Protein AF-A0A7V6ANG6-F1 (afdb_monomer_lite)

Sequence (141 aa):
MNAEEKIKNAKTFAKNIRFLRRASGLVSQGRGFSQEELAEALKISRRTLITWESGQIPHKSNIHKAAKFFSRKLDVQISPDELVEEDLSQAEELLPLSEFERTLSPESRKIYRSLFLSTRGMEKVDLEKVIDFIMFLKSRV

Foldseek 3Di:
DDPVQLQLLLQLLLQLLQLLQQLLCCQPPVGGHDLCRVCVVLVHDSVVSVVSNVRDDDDLVSLQSSQVSSCVSLVHRGDSCCSRRPNCNPPLSSDHQDPVLVVDDPVVNVVVSVVVVVCPPPDPVVVVVVVVVVVVVVVVD

Radius of gyration: 18.34 Å; chains: 1; bounding box: 45×35×55 Å

Structure (mmCIF, N/CA/C/O backbone):
data_AF-A0A7V6ANG6-F1
#
_entry.id   AF-A0A7V6ANG6-F1
#
loop_
_atom_site.group_PDB
_atom_site.id
_atom_site.type_symbol
_atom_site.label_atom_id
_atom_site.label_alt_id
_atom_site.label_comp_id
_atom_site.label_asym_id
_atom_site.label_entity_id
_atom_site.label_seq_id
_atom_site.pdbx_PDB_ins_code
_atom_site.Cartn_x
_atom_site.Cartn_y
_atom_site.Cartn_z
_atom_site.occupancy
_atom_site.B_iso_or_equiv
_atom_site.auth_seq_id
_atom_site.auth_comp_id
_atom_site.auth_asym_id
_atom_site.auth_atom_id
_atom_site.pdbx_PDB_model_num
ATOM 1 N N . MET A 1 1 ? -0.109 0.364 -27.171 1.00 65.62 1 MET A N 1
ATOM 2 C CA . MET A 1 1 ? 0.145 1.348 -26.103 1.00 65.62 1 MET A CA 1
ATOM 3 C C . MET A 1 1 ? 0.898 2.537 -26.679 1.00 65.62 1 MET A C 1
ATOM 5 O O . MET A 1 1 ? 2.020 2.354 -27.161 1.00 65.62 1 MET A O 1
ATOM 9 N N . ASN A 1 2 ? 0.269 3.712 -26.699 1.00 85.75 2 ASN A N 1
ATOM 10 C CA . ASN A 1 2 ? 0.902 4.937 -27.207 1.00 85.75 2 ASN A CA 1
ATOM 11 C C . ASN A 1 2 ? 1.910 5.506 -26.172 1.00 85.75 2 ASN A C 1
ATOM 13 O O . ASN A 1 2 ? 2.040 4.983 -25.062 1.00 85.75 2 ASN A O 1
ATOM 17 N N . ALA A 1 3 ? 2.689 6.529 -26.539 1.00 84.81 3 ALA A N 1
ATOM 18 C CA . ALA A 1 3 ? 3.720 7.085 -25.654 1.00 84.81 3 ALA A CA 1
ATOM 19 C C . ALA A 1 3 ? 3.142 7.746 -24.385 1.00 84.81 3 ALA A C 1
ATOM 21 O O . ALA A 1 3 ? 3.729 7.627 -23.311 1.00 84.81 3 ALA A O 1
ATOM 22 N N . GLU A 1 4 ? 1.983 8.393 -24.489 1.00 88.75 4 GLU A N 1
ATOM 23 C CA . GLU A 1 4 ? 1.308 9.059 -23.369 1.00 88.75 4 GLU A CA 1
ATOM 24 C C . GLU A 1 4 ? 0.783 8.051 -22.344 1.00 88.75 4 GLU A C 1
ATOM 26 O O . GLU A 1 4 ? 0.954 8.224 -21.139 1.00 88.75 4 GLU A O 1
ATOM 31 N N . GLU A 1 5 ? 0.219 6.950 -22.828 1.00 90.19 5 GLU A N 1
ATOM 32 C CA . GLU A 1 5 ? -0.300 5.840 -22.039 1.00 90.19 5 GLU A CA 1
ATOM 33 C C . GLU A 1 5 ? 0.824 5.138 -21.269 1.00 90.19 5 GLU A C 1
ATOM 35 O O . GLU A 1 5 ? 0.700 4.896 -20.070 1.00 90.19 5 GLU A O 1
ATOM 40 N N . LYS A 1 6 ? 1.990 4.937 -21.900 1.00 89.62 6 LYS A N 1
ATOM 41 C CA . LYS A 1 6 ? 3.193 4.440 -21.206 1.00 89.62 6 LYS A CA 1
ATOM 42 C C . LYS A 1 6 ? 3.624 5.357 -20.063 1.00 89.62 6 LYS A C 1
ATOM 44 O O . LYS A 1 6 ? 3.960 4.873 -18.984 1.00 89.62 6 LYS A O 1
ATOM 49 N N . ILE A 1 7 ? 3.631 6.672 -20.290 1.00 93.75 7 ILE A N 1
ATOM 50 C CA . ILE A 1 7 ? 4.022 7.663 -19.276 1.00 93.75 7 ILE A CA 1
ATOM 51 C C . ILE A 1 7 ? 3.003 7.697 -18.134 1.00 93.75 7 ILE A C 1
ATOM 53 O O . ILE A 1 7 ? 3.391 7.765 -16.965 1.00 93.75 7 ILE A O 1
ATOM 57 N N . LYS A 1 8 ? 1.709 7.637 -18.457 1.00 95.25 8 LYS A N 1
ATOM 58 C CA . LYS A 1 8 ? 0.628 7.551 -17.473 1.00 95.25 8 LYS A CA 1
ATOM 59 C C . LYS A 1 8 ? 0.795 6.303 -16.607 1.00 95.25 8 LYS A C 1
ATOM 61 O O . LYS A 1 8 ? 0.908 6.438 -15.392 1.00 95.25 8 LYS A O 1
ATOM 66 N N . ASN A 1 9 ? 0.924 5.129 -17.220 1.00 95.94 9 ASN A N 1
ATOM 67 C CA . ASN A 1 9 ? 1.061 3.853 -16.514 1.00 95.94 9 ASN A CA 1
ATOM 68 C C . ASN A 1 9 ? 2.331 3.808 -15.653 1.00 95.94 9 ASN A C 1
ATOM 70 O O . ASN A 1 9 ? 2.301 3.323 -14.528 1.00 95.94 9 ASN A O 1
ATOM 74 N N . ALA A 1 10 ? 3.440 4.391 -16.116 1.00 96.25 10 ALA A N 1
ATOM 75 C CA . ALA A 1 10 ? 4.662 4.522 -15.323 1.00 96.25 10 ALA A CA 1
ATOM 76 C C . ALA A 1 10 ? 4.437 5.338 -14.038 1.00 96.25 10 ALA A C 1
ATOM 78 O O . ALA A 1 10 ? 4.867 4.938 -12.951 1.00 96.25 10 ALA A O 1
ATOM 79 N N . LYS A 1 11 ? 3.733 6.472 -14.145 1.00 96.44 11 LYS A N 1
ATOM 80 C CA . LYS A 1 11 ? 3.382 7.315 -12.992 1.00 96.44 11 LYS A CA 1
ATOM 81 C C . LYS A 1 11 ? 2.420 6.600 -12.042 1.00 96.44 11 LYS A C 1
ATOM 83 O O . LYS A 1 11 ? 2.642 6.643 -10.830 1.00 96.44 11 LYS A O 1
ATOM 88 N N . THR A 1 12 ? 1.395 5.941 -12.581 1.00 96.44 12 THR A N 1
ATOM 89 C CA . THR A 1 12 ? 0.412 5.165 -11.812 1.00 96.44 12 THR A CA 1
ATOM 90 C C . THR A 1 12 ? 1.092 4.033 -11.049 1.00 96.44 12 THR A C 1
ATOM 92 O O . THR A 1 12 ? 1.017 3.990 -9.823 1.00 96.44 12 THR A O 1
ATOM 95 N N . PHE A 1 13 ? 1.880 3.204 -11.732 1.00 97.31 13 PHE A N 1
ATOM 96 C CA . PHE A 1 13 ? 2.647 2.123 -11.118 1.00 97.31 13 PHE A CA 1
ATOM 97 C C . PHE A 1 13 ? 3.549 2.617 -9.972 1.00 97.31 13 PHE A C 1
ATOM 99 O O . PHE A 1 13 ? 3.503 2.090 -8.860 1.00 97.31 13 PHE A O 1
ATOM 106 N N . ALA A 1 14 ? 4.329 3.680 -10.192 1.00 97.56 14 ALA A N 1
ATOM 107 C CA . ALA A 1 14 ? 5.190 4.258 -9.155 1.00 97.56 14 ALA A CA 1
ATOM 108 C C . ALA A 1 14 ? 4.415 4.774 -7.936 1.00 97.56 14 ALA A C 1
ATOM 110 O O . ALA A 1 14 ? 4.882 4.693 -6.793 1.00 97.56 14 ALA A O 1
ATOM 111 N N . LYS A 1 15 ? 3.238 5.360 -8.167 1.00 96.06 15 LYS A N 1
ATOM 112 C CA . LYS A 1 15 ? 2.335 5.791 -7.101 1.00 96.06 15 LYS A CA 1
ATOM 113 C C . LYS A 1 15 ? 1.823 4.584 -6.313 1.00 96.06 15 LYS A C 1
ATOM 115 O O . LYS A 1 15 ? 1.940 4.587 -5.086 1.00 96.06 15 LYS A O 1
ATOM 120 N N . ASN A 1 16 ? 1.363 3.546 -7.006 1.00 96.44 16 ASN A N 1
ATOM 121 C CA . ASN A 1 16 ? 0.845 2.320 -6.407 1.00 96.44 16 ASN A CA 1
ATOM 122 C C . ASN A 1 16 ? 1.893 1.612 -5.551 1.00 96.44 16 ASN A C 1
ATOM 124 O O . ASN A 1 16 ? 1.611 1.295 -4.400 1.00 96.44 16 ASN A O 1
ATOM 128 N N . ILE A 1 17 ? 3.123 1.436 -6.043 1.00 97.62 17 ILE A N 1
ATOM 129 C CA . ILE A 1 17 ? 4.194 0.797 -5.261 1.00 97.62 17 ILE A CA 1
ATOM 130 C C . ILE A 1 17 ? 4.459 1.558 -3.957 1.00 97.62 17 ILE A C 1
ATOM 132 O O . ILE A 1 17 ? 4.523 0.943 -2.891 1.00 97.62 17 ILE A O 1
ATOM 136 N N . ARG A 1 18 ? 4.550 2.895 -4.002 1.00 95.44 18 ARG A N 1
ATOM 137 C CA . ARG A 1 18 ? 4.759 3.716 -2.795 1.00 95.44 18 ARG A CA 1
ATOM 138 C C . ARG A 1 18 ? 3.599 3.599 -1.811 1.00 95.44 18 ARG A C 1
ATOM 140 O O . ARG A 1 18 ? 3.826 3.491 -0.603 1.00 95.44 18 ARG A O 1
ATOM 147 N N . PHE A 1 19 ? 2.371 3.640 -2.319 1.00 93.50 19 PHE A N 1
ATOM 148 C CA . PHE A 1 19 ? 1.159 3.508 -1.518 1.00 93.50 19 PHE A CA 1
ATOM 149 C C . PHE A 1 19 ? 1.082 2.128 -0.850 1.00 93.50 19 PHE A C 1
ATOM 151 O O . PHE A 1 19 ? 1.058 2.040 0.378 1.00 93.50 19 PHE A O 1
ATOM 158 N N . LEU A 1 20 ? 1.163 1.056 -1.638 1.00 94.50 20 LEU A N 1
ATOM 159 C CA . LEU A 1 20 ? 1.070 -0.327 -1.174 1.00 94.50 20 LEU A CA 1
ATOM 160 C C . LEU A 1 20 ? 2.213 -0.712 -0.233 1.00 94.50 20 LEU A C 1
ATOM 162 O O . LEU A 1 20 ? 1.991 -1.460 0.719 1.00 94.50 20 LEU A O 1
ATOM 166 N N . ARG A 1 21 ? 3.424 -0.171 -0.424 1.00 94.88 21 ARG A N 1
ATOM 167 C CA . ARG A 1 21 ? 4.536 -0.343 0.526 1.00 94.88 21 ARG A CA 1
ATOM 168 C C . ARG A 1 21 ? 4.181 0.192 1.910 1.00 94.88 21 ARG A C 1
ATOM 170 O O . ARG A 1 21 ? 4.442 -0.461 2.923 1.00 94.88 21 ARG A O 1
ATOM 177 N N . ARG A 1 22 ? 3.601 1.392 1.964 1.00 87.94 22 ARG A N 1
ATOM 178 C CA . ARG A 1 22 ? 3.166 1.992 3.229 1.00 87.94 22 ARG A CA 1
ATOM 179 C C . ARG A 1 22 ? 2.002 1.205 3.817 1.00 87.94 22 ARG A C 1
ATOM 181 O O . ARG A 1 22 ? 2.090 0.829 4.980 1.00 87.94 22 ARG A O 1
ATOM 188 N N . ALA A 1 23 ? 0.981 0.897 3.020 1.00 86.25 23 ALA A N 1
ATOM 189 C CA . ALA A 1 23 ? -0.208 0.181 3.472 1.00 86.25 23 ALA A CA 1
ATOM 190 C C . ALA A 1 23 ? 0.127 -1.214 4.033 1.00 86.25 23 ALA A C 1
ATOM 192 O O . ALA A 1 23 ? -0.193 -1.518 5.179 1.00 86.25 23 ALA A O 1
ATOM 193 N N . SER A 1 24 ? 0.860 -2.036 3.277 1.00 88.94 24 SER A N 1
ATOM 194 C CA . SER A 1 24 ? 1.237 -3.397 3.698 1.00 88.94 24 SER A CA 1
ATOM 195 C C . SER A 1 24 ? 2.162 -3.419 4.915 1.00 88.94 24 SER A C 1
ATOM 197 O O . SER A 1 24 ? 2.043 -4.307 5.765 1.00 88.94 24 SER A O 1
ATOM 199 N N . GLY A 1 25 ? 3.055 -2.433 5.035 1.00 84.38 25 GLY A N 1
ATOM 200 C CA . GLY A 1 25 ? 3.877 -2.260 6.227 1.00 84.38 25 GLY A CA 1
ATOM 201 C C . GLY A 1 25 ? 3.027 -1.892 7.434 1.00 84.38 25 GLY A C 1
ATOM 202 O O . GLY A 1 25 ? 3.151 -2.519 8.482 1.00 84.38 25 GLY A O 1
ATOM 203 N N . LEU A 1 26 ? 2.122 -0.922 7.277 1.00 76.62 26 LEU A N 1
ATOM 204 C CA . LEU A 1 26 ? 1.207 -0.513 8.338 1.00 76.62 26 LEU A CA 1
ATOM 205 C C . LEU A 1 26 ? 0.403 -1.716 8.840 1.00 76.62 26 LEU A C 1
ATOM 207 O O . LEU A 1 26 ? 0.326 -1.920 10.047 1.00 76.62 26 LEU A O 1
ATOM 211 N N . VAL A 1 27 ? -0.132 -2.548 7.949 1.00 77.81 27 VAL A N 1
ATOM 212 C CA . VAL A 1 27 ? -0.845 -3.770 8.351 1.00 77.81 27 VAL A CA 1
ATOM 213 C C . VAL A 1 27 ? 0.081 -4.768 9.061 1.00 77.81 27 VAL A C 1
ATOM 215 O O . VAL A 1 27 ? -0.314 -5.352 10.063 1.00 77.81 27 VAL A O 1
ATOM 218 N N . SER A 1 28 ? 1.320 -4.948 8.589 1.00 79.19 28 SER A N 1
ATOM 219 C CA . SER A 1 28 ? 2.216 -6.000 9.100 1.00 79.19 28 SER A CA 1
ATOM 220 C C . SER A 1 28 ? 2.950 -5.655 10.401 1.00 79.19 28 SER A C 1
ATOM 222 O O . SER A 1 28 ? 3.214 -6.550 11.194 1.00 79.19 28 SER A O 1
ATOM 224 N N . GLN A 1 29 ? 3.366 -4.401 10.592 1.00 79.94 29 GLN A N 1
ATOM 225 C CA . GLN A 1 29 ? 4.310 -4.012 11.656 1.00 79.94 29 GLN A CA 1
ATOM 226 C C . GLN A 1 29 ? 3.990 -2.654 12.290 1.00 79.94 29 GLN A C 1
ATOM 228 O O . GLN A 1 29 ? 4.836 -2.026 12.920 1.00 79.94 29 GLN A O 1
ATOM 233 N N . GLY A 1 30 ? 2.787 -2.136 12.068 1.00 69.56 30 GLY A N 1
ATOM 234 C CA . GLY A 1 30 ? 2.352 -0.890 12.679 1.00 69.56 30 GLY A CA 1
ATOM 235 C C . GLY A 1 30 ? 2.854 0.388 11.995 1.00 69.56 30 GLY A C 1
ATOM 236 O O . GLY A 1 30 ? 2.227 1.432 12.170 1.00 69.56 30 GLY A O 1
ATOM 237 N N . ARG A 1 31 ? 3.892 0.294 11.151 1.00 80.50 31 ARG A N 1
ATOM 238 C CA . ARG A 1 31 ? 4.499 1.373 10.345 1.00 80.50 31 ARG A CA 1
ATOM 239 C C . ARG A 1 31 ? 4.710 0.952 8.890 1.00 80.50 31 ARG A C 1
ATOM 241 O O . ARG A 1 31 ? 4.885 -0.226 8.610 1.00 80.50 31 ARG A O 1
ATOM 248 N N . GLY A 1 32 ? 4.786 1.901 7.958 1.00 80.25 32 GLY A N 1
ATOM 249 C CA . GLY A 1 32 ? 5.099 1.583 6.558 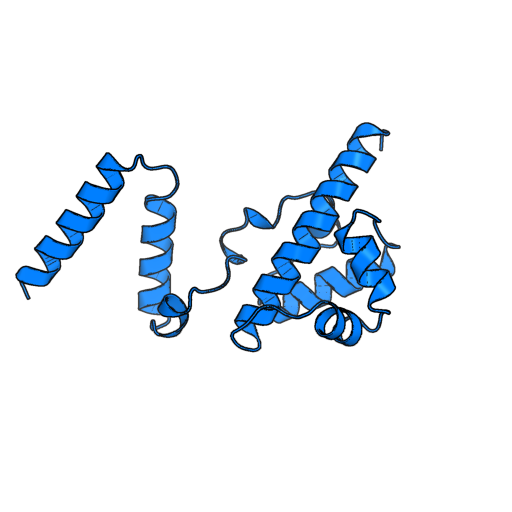1.00 80.25 32 GLY A CA 1
ATOM 250 C C . GLY A 1 32 ? 6.440 0.850 6.392 1.00 80.25 32 GLY A C 1
ATOM 251 O O . GLY A 1 32 ? 7.386 1.106 7.142 1.00 80.25 32 GLY A O 1
ATOM 252 N N . PHE A 1 33 ? 6.532 -0.043 5.399 1.00 89.81 33 PHE A N 1
ATOM 253 C CA . PHE A 1 33 ? 7.796 -0.709 5.079 1.00 89.81 33 PHE A CA 1
ATOM 254 C C . PHE A 1 33 ? 8.811 0.318 4.579 1.00 89.81 33 PHE A C 1
ATOM 256 O O . PHE A 1 33 ? 8.469 1.218 3.802 1.00 89.81 33 PHE A O 1
ATOM 263 N N . SER A 1 34 ? 10.071 0.171 4.974 1.00 95.75 34 SER A N 1
ATOM 264 C CA . SER A 1 34 ? 11.177 0.867 4.322 1.00 95.75 34 SER A CA 1
ATOM 265 C C . SER A 1 34 ? 11.380 0.324 2.898 1.00 95.75 34 SER A C 1
ATOM 267 O O . SER A 1 34 ? 10.845 -0.723 2.525 1.00 95.75 34 SER A O 1
ATOM 269 N N . GLN A 1 35 ? 12.137 1.044 2.066 1.00 97.25 35 GLN A N 1
ATOM 270 C CA . GLN A 1 35 ? 12.488 0.535 0.735 1.00 97.25 35 GLN A CA 1
ATOM 271 C C . GLN A 1 35 ? 13.333 -0.747 0.820 1.00 97.25 35 GLN A C 1
ATOM 273 O O . GLN A 1 35 ? 13.173 -1.630 -0.013 1.00 97.25 35 GLN A O 1
ATOM 278 N N . GLU A 1 36 ? 14.207 -0.862 1.821 1.00 98.06 36 GLU A N 1
ATOM 279 C CA . GLU A 1 36 ? 15.019 -2.068 2.019 1.00 98.06 36 GLU A CA 1
ATOM 280 C C . GLU A 1 36 ? 14.130 -3.265 2.384 1.00 98.06 36 GLU A C 1
ATOM 282 O O . GLU A 1 36 ? 14.194 -4.300 1.734 1.00 98.06 36 GLU A O 1
ATOM 287 N N . GLU A 1 37 ? 13.206 -3.080 3.332 1.00 97.12 37 GLU A N 1
ATOM 288 C CA . GLU A 1 37 ? 12.300 -4.138 3.802 1.00 97.12 37 GLU A CA 1
ATOM 289 C C . GLU A 1 37 ? 11.409 -4.684 2.682 1.00 97.12 37 GLU A C 1
ATOM 291 O O . GLU A 1 37 ? 11.243 -5.897 2.540 1.00 97.12 37 GLU A O 1
ATOM 296 N N . LEU A 1 38 ? 10.833 -3.799 1.858 1.00 97.69 38 LEU A N 1
ATOM 297 C CA . LEU A 1 38 ? 10.024 -4.252 0.728 1.00 97.69 38 LEU A CA 1
ATOM 298 C C . LEU A 1 38 ? 10.889 -4.927 -0.345 1.00 97.69 38 LEU A C 1
ATOM 300 O O . LEU A 1 38 ? 10.458 -5.917 -0.935 1.00 97.69 38 LEU A O 1
ATOM 304 N N . ALA A 1 39 ? 12.089 -4.407 -0.611 1.00 98.00 39 ALA A N 1
ATOM 305 C CA . ALA A 1 39 ? 12.990 -4.997 -1.593 1.00 98.00 39 ALA A CA 1
ATOM 306 C C . ALA A 1 39 ? 13.401 -6.421 -1.186 1.00 98.00 39 ALA A C 1
ATOM 308 O O . ALA A 1 39 ? 13.302 -7.339 -2.004 1.00 98.00 39 ALA A O 1
ATOM 309 N N . GLU A 1 40 ? 13.746 -6.626 0.085 1.00 97.69 40 GLU A N 1
ATOM 310 C CA . GLU A 1 40 ? 14.055 -7.939 0.652 1.00 97.69 40 GLU A CA 1
ATOM 311 C C . GLU A 1 40 ? 12.854 -8.893 0.552 1.00 97.69 40 GLU A C 1
ATOM 313 O O . GLU A 1 40 ? 12.979 -10.006 0.032 1.00 97.69 40 GLU A O 1
ATOM 318 N N . ALA A 1 41 ? 11.657 -8.434 0.932 1.00 95.50 41 ALA A N 1
ATOM 319 C CA . ALA A 1 41 ? 10.430 -9.227 0.835 1.00 95.50 41 ALA A CA 1
ATOM 320 C C . ALA A 1 41 ? 10.106 -9.643 -0.613 1.00 95.50 41 ALA A C 1
ATOM 322 O O . ALA A 1 41 ? 9.665 -10.768 -0.877 1.00 95.50 41 ALA A O 1
ATOM 323 N N . LEU A 1 42 ? 10.372 -8.754 -1.572 1.00 96.88 42 LEU A N 1
ATOM 324 C CA . LEU A 1 42 ? 10.237 -9.014 -3.002 1.00 96.88 42 LEU A CA 1
ATOM 325 C C . LEU A 1 42 ? 11.473 -9.689 -3.608 1.00 96.88 42 LEU A C 1
ATOM 327 O O . LEU A 1 42 ? 11.470 -9.942 -4.812 1.00 96.88 42 LEU A O 1
ATOM 331 N N . LYS A 1 43 ? 12.498 -10.042 -2.823 1.00 96.81 43 LYS A N 1
ATOM 332 C CA . LYS A 1 43 ? 13.794 -10.592 -3.266 1.00 96.81 43 LYS A CA 1
ATOM 333 C C . LYS A 1 43 ? 14.369 -9.850 -4.483 1.00 96.81 43 LYS A C 1
ATOM 335 O O . LYS A 1 43 ? 14.699 -10.472 -5.493 1.00 96.81 43 LYS A O 1
ATOM 340 N N . ILE A 1 44 ? 14.403 -8.525 -4.408 1.00 97.31 44 ILE A N 1
ATOM 341 C CA . ILE A 1 44 ? 15.027 -7.618 -5.380 1.00 97.31 44 ILE A CA 1
ATOM 342 C C . ILE A 1 44 ? 16.010 -6.703 -4.647 1.00 97.31 44 ILE A C 1
ATOM 344 O O . ILE A 1 44 ? 15.984 -6.610 -3.425 1.00 97.31 44 ILE A O 1
ATOM 348 N N . SER A 1 45 ? 16.869 -5.993 -5.379 1.00 98.00 45 SER A N 1
ATOM 349 C CA . SER A 1 45 ? 17.726 -4.984 -4.748 1.00 98.00 45 SER A CA 1
ATOM 350 C C . SER A 1 45 ? 16.919 -3.745 -4.349 1.00 98.00 45 SER A C 1
ATOM 352 O O . SER A 1 45 ? 15.984 -3.352 -5.057 1.00 98.00 45 SER A O 1
ATOM 354 N N . ARG A 1 46 ? 17.329 -3.046 -3.283 1.00 98.00 46 ARG A N 1
ATOM 355 C CA . ARG A 1 46 ? 16.757 -1.733 -2.942 1.00 98.00 46 ARG A CA 1
ATOM 356 C C . ARG A 1 46 ? 16.843 -0.741 -4.102 1.00 98.00 46 ARG A C 1
ATOM 358 O O . ARG A 1 46 ? 15.902 0.013 -4.332 1.00 98.00 46 ARG A O 1
ATOM 365 N N . ARG A 1 47 ? 17.936 -0.768 -4.875 1.00 97.81 47 ARG A N 1
ATOM 366 C CA . ARG A 1 47 ? 18.095 0.071 -6.074 1.00 97.81 47 ARG A CA 1
ATOM 367 C C . ARG A 1 47 ? 16.999 -0.204 -7.104 1.00 97.81 47 ARG A C 1
ATOM 369 O O . ARG A 1 47 ? 16.452 0.741 -7.656 1.00 97.81 47 ARG A O 1
ATOM 376 N N . THR A 1 48 ? 16.655 -1.471 -7.328 1.00 97.75 48 THR A N 1
ATOM 377 C CA . THR A 1 48 ? 15.549 -1.868 -8.210 1.00 97.75 48 THR A CA 1
ATOM 378 C C . THR A 1 48 ? 14.218 -1.315 -7.709 1.00 97.75 48 THR A C 1
ATOM 380 O O . THR A 1 48 ? 13.447 -0.783 -8.497 1.00 97.75 48 THR A O 1
ATOM 383 N N . LEU A 1 49 ? 13.954 -1.374 -6.401 1.00 98.06 49 LEU A N 1
ATOM 384 C CA . LEU A 1 49 ? 12.726 -0.796 -5.858 1.00 98.06 49 LEU A CA 1
ATOM 385 C C . LEU A 1 49 ? 12.678 0.731 -6.029 1.00 98.06 49 LEU A C 1
ATOM 387 O O . LEU A 1 49 ? 11.629 1.267 -6.375 1.00 98.06 49 LEU A O 1
ATOM 391 N N . ILE A 1 50 ? 13.799 1.434 -5.834 1.00 97.94 50 ILE A N 1
ATOM 392 C CA . ILE A 1 50 ? 13.878 2.887 -6.060 1.00 97.94 50 ILE A CA 1
ATOM 393 C C . ILE A 1 50 ? 13.488 3.231 -7.500 1.00 97.94 50 ILE A C 1
ATOM 395 O O . ILE A 1 50 ? 12.728 4.177 -7.704 1.00 97.94 50 ILE A O 1
ATOM 399 N N . THR A 1 51 ? 13.954 2.463 -8.491 1.00 98.06 51 THR A N 1
ATOM 400 C CA . THR A 1 51 ? 13.589 2.739 -9.887 1.00 98.06 51 THR A CA 1
ATOM 401 C C . THR A 1 51 ? 12.116 2.457 -10.174 1.00 98.06 51 THR A C 1
ATOM 403 O O . THR A 1 51 ? 11.492 3.178 -10.953 1.00 98.06 51 THR A O 1
ATOM 406 N N . TRP A 1 52 ? 11.516 1.467 -9.509 1.00 97.94 52 TRP A N 1
ATOM 407 C CA . TRP A 1 52 ? 10.074 1.219 -9.603 1.00 97.94 52 TRP A CA 1
ATOM 408 C C . TRP A 1 52 ? 9.276 2.388 -9.030 1.00 97.94 52 TRP A C 1
ATOM 410 O O . TRP A 1 52 ? 8.358 2.890 -9.675 1.00 97.94 52 TRP A O 1
ATOM 420 N N . GLU A 1 53 ? 9.671 2.882 -7.855 1.00 97.50 53 GLU A N 1
ATOM 421 C CA . GLU A 1 53 ? 9.047 4.044 -7.210 1.00 97.50 53 GLU A CA 1
ATOM 422 C C . GLU A 1 53 ? 9.271 5.364 -7.964 1.00 97.50 53 GLU A C 1
ATOM 424 O O . GLU A 1 53 ? 8.568 6.341 -7.692 1.00 97.50 53 GLU A O 1
ATOM 429 N N . SER A 1 54 ? 10.208 5.400 -8.918 1.00 95.88 54 SER A N 1
ATOM 430 C CA . SER A 1 54 ? 10.426 6.530 -9.827 1.00 95.88 54 SER A CA 1
ATOM 431 C C . SER A 1 54 ? 9.750 6.377 -11.195 1.00 95.88 54 SER A C 1
ATOM 433 O O . SER A 1 54 ? 9.870 7.278 -12.020 1.00 95.88 54 SER A O 1
ATOM 435 N N . GLY A 1 55 ? 9.050 5.268 -11.460 1.00 94.06 55 GLY A N 1
ATOM 436 C CA . GLY A 1 55 ? 8.265 5.073 -12.689 1.00 94.06 55 GLY A CA 1
ATOM 437 C C . GLY A 1 55 ? 8.834 4.069 -13.683 1.00 94.06 55 GLY A C 1
ATOM 438 O O . GLY A 1 55 ? 8.281 3.913 -14.769 1.00 94.06 55 GLY A O 1
ATOM 439 N N . GLN A 1 56 ? 9.906 3.351 -13.349 1.00 96.50 56 GLN A N 1
ATOM 440 C CA . GLN A 1 56 ? 10.351 2.245 -14.189 1.00 96.50 56 GLN A CA 1
ATOM 441 C C . GLN A 1 56 ? 9.429 1.038 -13.985 1.00 96.50 56 GLN A C 1
ATOM 443 O O . GLN A 1 56 ? 9.496 0.363 -12.958 1.00 96.50 56 GLN A O 1
ATOM 448 N N . ILE A 1 57 ? 8.603 0.736 -14.986 1.00 95.12 57 ILE A N 1
ATOM 449 C CA . ILE A 1 57 ? 7.769 -0.470 -14.983 1.00 95.12 57 ILE A CA 1
ATOM 450 C C . ILE A 1 57 ? 8.681 -1.701 -15.154 1.00 95.12 57 ILE A C 1
ATOM 452 O O . ILE A 1 57 ? 9.444 -1.764 -16.125 1.00 95.12 57 ILE A O 1
ATOM 456 N N . PRO A 1 58 ? 8.654 -2.678 -14.230 1.00 95.69 58 PRO A N 1
ATOM 457 C CA . PRO A 1 58 ? 9.483 -3.868 -14.331 1.00 95.69 58 PRO A CA 1
ATOM 458 C C . PRO A 1 58 ? 8.937 -4.890 -15.325 1.00 95.69 58 PRO A C 1
ATOM 460 O O . PRO A 1 58 ? 7.830 -4.784 -15.841 1.00 95.69 58 PRO A O 1
ATOM 463 N N . HIS A 1 59 ? 9.717 -5.947 -15.546 1.00 95.88 59 HIS A N 1
ATOM 464 C CA . HIS A 1 59 ? 9.266 -7.091 -16.327 1.00 95.88 59 HIS A CA 1
ATOM 465 C C . HIS A 1 59 ? 8.025 -7.760 -15.706 1.00 95.88 59 HIS A C 1
ATOM 467 O O . HIS A 1 59 ? 7.878 -7.804 -14.481 1.00 95.88 59 HIS A O 1
ATOM 473 N N . LYS A 1 60 ? 7.177 -8.361 -16.551 1.00 95.50 60 LYS A N 1
ATOM 474 C CA . LYS A 1 60 ? 5.889 -8.969 -16.173 1.00 95.50 60 LYS A CA 1
ATOM 475 C C . LYS A 1 60 ? 5.984 -9.896 -14.953 1.00 95.50 60 LYS A C 1
ATOM 477 O O . LYS A 1 60 ? 5.161 -9.803 -14.049 1.00 95.50 60 LYS A O 1
ATOM 482 N N . SER A 1 61 ? 7.021 -10.729 -14.878 1.00 95.81 61 SER A N 1
ATOM 483 C CA . SER A 1 61 ? 7.275 -11.639 -13.746 1.00 95.81 61 SER A CA 1
ATOM 484 C C . SER A 1 61 ? 7.390 -10.922 -12.393 1.00 95.81 61 SER A C 1
ATOM 486 O O . SER A 1 61 ? 6.870 -11.401 -11.386 1.00 95.81 61 SER A O 1
ATOM 488 N N . ASN A 1 62 ? 8.029 -9.755 -12.366 1.00 97.12 62 ASN A N 1
ATOM 489 C CA . ASN A 1 62 ? 8.186 -8.945 -11.162 1.00 97.12 62 ASN A CA 1
ATOM 490 C C . ASN A 1 62 ? 6.891 -8.220 -10.781 1.00 97.12 62 ASN A C 1
ATOM 492 O O . ASN A 1 62 ? 6.584 -8.135 -9.593 1.00 97.12 62 ASN A O 1
ATOM 496 N N . ILE A 1 63 ? 6.101 -7.780 -11.765 1.00 97.75 63 ILE A N 1
ATOM 497 C CA . ILE A 1 63 ? 4.759 -7.224 -11.526 1.00 97.75 63 ILE A CA 1
ATOM 498 C C . ILE A 1 63 ? 3.874 -8.282 -10.855 1.00 97.75 63 ILE A C 1
ATOM 500 O O . ILE A 1 63 ? 3.275 -8.014 -9.819 1.00 97.75 63 ILE A O 1
ATOM 504 N N . HIS A 1 64 ? 3.873 -9.518 -11.369 1.00 97.38 64 HIS A N 1
ATOM 505 C CA . HIS A 1 64 ? 3.096 -10.623 -10.789 1.00 97.38 64 HIS A CA 1
ATOM 506 C C . HIS A 1 64 ? 3.527 -10.931 -9.354 1.00 97.38 64 HIS A C 1
ATOM 508 O O . HIS A 1 64 ? 2.695 -11.164 -8.477 1.00 97.38 64 HIS A O 1
ATOM 514 N N . LYS A 1 65 ? 4.838 -10.914 -9.097 1.00 97.31 65 LYS A N 1
ATOM 515 C CA . LYS A 1 65 ? 5.386 -11.126 -7.757 1.00 97.31 65 LYS A CA 1
ATOM 516 C C . LYS A 1 65 ? 4.945 -10.034 -6.782 1.00 97.31 65 LYS A C 1
ATOM 518 O O . LYS A 1 65 ? 4.540 -10.360 -5.668 1.00 97.31 65 LYS A O 1
ATOM 523 N N . ALA A 1 66 ? 5.007 -8.770 -7.199 1.00 97.38 66 ALA A N 1
ATOM 524 C CA . ALA A 1 66 ? 4.565 -7.633 -6.398 1.00 97.38 66 ALA A CA 1
ATOM 525 C C . ALA A 1 66 ? 3.057 -7.694 -6.120 1.00 97.38 66 ALA A C 1
ATOM 527 O O . ALA A 1 66 ? 2.657 -7.637 -4.959 1.00 97.38 66 ALA A O 1
ATOM 528 N N . ALA A 1 67 ? 2.239 -7.910 -7.152 1.00 97.38 67 ALA A N 1
ATOM 529 C CA . ALA A 1 67 ? 0.788 -8.041 -7.034 1.00 97.38 67 ALA A CA 1
ATOM 530 C C . ALA A 1 67 ? 0.400 -9.161 -6.052 1.00 97.38 67 ALA A C 1
ATOM 532 O O . ALA A 1 67 ? -0.345 -8.929 -5.101 1.00 97.38 67 ALA A O 1
ATOM 533 N N . LYS A 1 68 ? 1.009 -10.349 -6.186 1.00 97.38 68 LYS A N 1
ATOM 534 C CA . LYS A 1 68 ? 0.799 -11.479 -5.266 1.00 97.38 68 LYS A CA 1
ATOM 535 C C . LYS A 1 68 ? 1.227 -11.164 -3.831 1.00 97.38 68 LYS A C 1
ATOM 537 O O . LYS A 1 68 ? 0.546 -11.561 -2.886 1.00 97.38 68 LYS A O 1
ATOM 542 N N . PHE A 1 69 ? 2.364 -10.490 -3.656 1.00 96.81 69 PHE A N 1
ATOM 543 C CA . PHE A 1 69 ? 2.848 -10.095 -2.335 1.00 96.81 69 PHE A CA 1
ATOM 544 C C . PHE A 1 69 ? 1.866 -9.145 -1.648 1.00 96.81 69 PHE A C 1
ATOM 546 O O . PHE A 1 69 ? 1.449 -9.420 -0.524 1.00 96.81 69 PHE A O 1
ATOM 553 N N . PHE A 1 70 ? 1.473 -8.063 -2.324 1.00 95.44 70 PHE A N 1
ATOM 554 C CA . PHE A 1 70 ? 0.556 -7.080 -1.752 1.00 95.44 70 PHE A CA 1
ATOM 555 C C . PHE A 1 70 ? -0.823 -7.669 -1.507 1.00 95.44 70 PHE A C 1
ATOM 557 O O . PHE A 1 70 ? -1.368 -7.441 -0.431 1.00 95.44 70 PHE A O 1
ATOM 564 N N . SER A 1 71 ? -1.313 -8.508 -2.424 1.00 93.12 71 SER A N 1
ATOM 565 C CA . SER A 1 71 ? -2.596 -9.186 -2.251 1.00 93.12 71 SER A CA 1
ATOM 566 C C . SER A 1 71 ? -2.636 -9.987 -0.951 1.00 93.12 71 SER A C 1
ATOM 568 O O . SER A 1 71 ? -3.521 -9.824 -0.120 1.00 93.12 71 SER A O 1
ATOM 570 N N . ARG A 1 72 ? -1.591 -10.790 -0.703 1.00 92.25 72 ARG A N 1
ATOM 571 C CA . ARG A 1 72 ? -1.470 -11.576 0.533 1.00 92.25 72 ARG A CA 1
ATOM 572 C C . ARG A 1 72 ? -1.293 -10.706 1.777 1.00 92.25 72 ARG A C 1
ATOM 574 O O . ARG A 1 72 ? -1.712 -11.100 2.858 1.00 92.25 72 ARG A O 1
ATOM 581 N N . LYS A 1 73 ? -0.587 -9.579 1.662 1.00 89.38 73 LYS A N 1
ATOM 582 C CA . LYS A 1 73 ? -0.294 -8.708 2.808 1.00 89.38 73 LYS A CA 1
ATOM 583 C C . LYS A 1 73 ? -1.473 -7.849 3.237 1.00 89.38 73 LYS A C 1
ATOM 585 O O . LYS A 1 73 ? -1.530 -7.489 4.408 1.00 89.38 73 LYS A O 1
ATOM 590 N N . LEU A 1 74 ? -2.345 -7.498 2.302 1.00 86.44 74 LEU A N 1
ATOM 591 C CA . LEU A 1 74 ? -3.509 -6.653 2.545 1.00 86.44 74 LEU A CA 1
ATOM 592 C C . LEU A 1 74 ? -4.813 -7.451 2.605 1.00 86.44 74 LEU A C 1
ATOM 594 O O . LEU A 1 74 ? -5.826 -6.873 2.969 1.00 86.44 74 LEU A O 1
ATOM 598 N N . ASP A 1 75 ? -4.763 -8.754 2.305 1.00 86.38 75 ASP A N 1
ATOM 599 C CA . ASP A 1 75 ? -5.932 -9.636 2.212 1.00 86.38 75 ASP A CA 1
ATOM 600 C C . ASP A 1 75 ? -6.977 -9.120 1.206 1.00 86.38 75 ASP A C 1
ATOM 602 O O . ASP A 1 75 ? -8.179 -9.137 1.439 1.00 86.38 75 ASP A O 1
ATOM 606 N N . VAL A 1 76 ? -6.482 -8.615 0.073 1.00 87.50 76 VAL A N 1
ATOM 607 C CA . VAL A 1 76 ? -7.269 -8.074 -1.046 1.00 87.50 76 VAL A CA 1
ATOM 608 C C . VAL A 1 76 ? -6.716 -8.666 -2.333 1.00 87.50 76 VAL A C 1
ATOM 610 O O . VAL A 1 76 ? -5.520 -8.927 -2.430 1.00 87.50 76 VAL A O 1
ATOM 613 N N . GLN A 1 77 ? -7.547 -8.893 -3.342 1.00 91.88 77 GLN A N 1
ATOM 614 C CA . GLN A 1 77 ? -7.058 -9.336 -4.642 1.00 91.88 77 GLN A CA 1
ATOM 615 C C . GLN A 1 77 ? -6.567 -8.132 -5.452 1.00 91.88 77 GLN A C 1
ATOM 617 O O . GLN A 1 77 ? -7.337 -7.229 -5.741 1.00 91.88 77 GLN A O 1
ATOM 622 N N . ILE A 1 78 ? -5.282 -8.125 -5.814 1.00 93.44 78 ILE A N 1
ATOM 623 C CA . ILE A 1 78 ? -4.681 -7.135 -6.714 1.00 93.44 78 ILE A CA 1
ATOM 624 C C . ILE A 1 78 ? -4.110 -7.892 -7.909 1.00 93.44 78 ILE A C 1
ATOM 626 O O . ILE A 1 78 ? -3.198 -8.717 -7.764 1.00 93.44 78 ILE A O 1
ATOM 630 N N . SER A 1 79 ? -4.632 -7.620 -9.094 1.00 96.00 79 SER A N 1
ATOM 631 C CA . SER A 1 79 ? -4.132 -8.165 -10.348 1.00 96.00 79 SER A CA 1
ATOM 632 C C . SER A 1 79 ? -2.880 -7.414 -10.835 1.00 96.00 79 SER A C 1
ATOM 634 O O . SER A 1 79 ? -2.620 -6.269 -10.450 1.00 96.00 79 SER A O 1
ATOM 636 N N . PRO A 1 80 ? -2.048 -8.050 -11.681 1.00 96.56 80 PRO A N 1
ATOM 637 C CA . PRO A 1 80 ? -0.886 -7.394 -12.275 1.00 96.56 80 PRO A CA 1
ATOM 638 C C . PRO A 1 80 ? -1.233 -6.157 -13.112 1.00 96.56 80 PRO A C 1
ATOM 640 O O . PRO A 1 80 ? -0.434 -5.224 -13.140 1.00 96.56 80 PRO A O 1
ATOM 643 N N . ASP A 1 81 ? -2.391 -6.163 -13.772 1.00 95.88 81 ASP A N 1
ATOM 644 C CA . ASP A 1 81 ? -2.818 -5.083 -14.662 1.00 95.88 81 ASP A CA 1
ATOM 645 C C . ASP A 1 81 ? -3.344 -3.896 -13.838 1.00 95.88 81 ASP A C 1
ATOM 647 O O . ASP A 1 81 ? -2.859 -2.778 -14.015 1.00 95.88 81 ASP A O 1
ATOM 651 N N . GLU A 1 82 ? -4.177 -4.143 -12.817 1.00 95.12 82 GLU A N 1
ATOM 652 C CA . GLU A 1 82 ? -4.608 -3.116 -11.846 1.00 95.12 82 GLU A CA 1
ATOM 653 C C . GLU A 1 82 ? -3.410 -2.417 -11.186 1.00 95.12 82 GLU A C 1
ATOM 655 O O . GLU A 1 82 ? -3.388 -1.196 -11.033 1.00 95.12 82 GLU A O 1
ATOM 660 N N . LEU A 1 83 ? -2.358 -3.173 -10.843 1.00 95.69 83 LEU A N 1
ATOM 661 C CA . LEU A 1 83 ? -1.146 -2.616 -10.236 1.00 95.69 83 LEU A CA 1
ATOM 662 C C . LEU A 1 83 ? -0.449 -1.571 -11.126 1.00 95.69 83 LEU A C 1
ATOM 664 O O . LEU A 1 83 ? 0.253 -0.697 -10.603 1.00 95.69 83 LEU A O 1
ATOM 668 N N . VAL A 1 84 ? -0.609 -1.657 -12.445 1.00 96.44 84 VAL A N 1
ATOM 669 C CA . VAL A 1 84 ? 0.050 -0.779 -13.421 1.00 96.44 84 VAL A CA 1
ATOM 670 C C . VAL A 1 84 ? -0.886 0.315 -13.927 1.00 96.44 84 VAL A C 1
ATOM 672 O O . VAL A 1 84 ? -0.445 1.451 -14.118 1.00 96.44 84 VAL A O 1
ATOM 675 N N . GLU A 1 85 ? -2.149 -0.020 -14.159 1.00 94.69 85 GLU A N 1
ATOM 676 C CA . GLU A 1 85 ? -3.076 0.794 -14.948 1.00 94.69 85 GLU A CA 1
ATOM 677 C C . GLU A 1 85 ? -4.060 1.585 -14.078 1.00 94.69 85 GLU A C 1
ATOM 679 O O . GLU A 1 85 ? -4.462 2.690 -14.456 1.00 94.69 85 GLU A O 1
ATOM 684 N N . GLU A 1 86 ? -4.380 1.086 -12.882 1.00 93.06 86 GLU A N 1
ATOM 685 C CA . GLU A 1 86 ? -5.385 1.673 -11.994 1.00 93.06 86 GLU A CA 1
ATOM 686 C C . GLU A 1 86 ? -4.763 2.414 -10.809 1.00 93.06 86 GLU A C 1
ATOM 688 O O . GLU A 1 86 ? -3.708 2.050 -10.298 1.00 93.06 86 GLU A O 1
ATOM 693 N N . ASP A 1 87 ? -5.410 3.481 -10.338 1.00 90.81 87 ASP A N 1
ATOM 694 C CA . ASP A 1 87 ? -4.937 4.236 -9.173 1.00 90.81 87 ASP A CA 1
ATOM 695 C C . ASP A 1 87 ? -5.384 3.566 -7.866 1.00 90.81 87 ASP A C 1
ATOM 697 O O . ASP A 1 87 ? -6.382 3.948 -7.250 1.00 90.81 87 ASP A O 1
ATOM 701 N N . LEU A 1 88 ? -4.604 2.585 -7.409 1.00 89.12 88 LEU A N 1
ATOM 702 C CA . LEU A 1 88 ? -4.894 1.800 -6.205 1.00 89.12 88 LEU A CA 1
ATOM 703 C C . LEU A 1 88 ? -4.892 2.634 -4.920 1.00 89.12 88 LEU A C 1
ATOM 705 O O . LEU A 1 88 ? -5.414 2.184 -3.903 1.00 89.12 88 LEU A O 1
ATOM 709 N N . SER A 1 89 ? -4.357 3.862 -4.936 1.00 79.12 89 SER A N 1
ATOM 710 C CA . SER A 1 89 ? -4.476 4.752 -3.776 1.00 79.12 89 SER A CA 1
ATOM 711 C C . SER A 1 89 ? -5.904 5.253 -3.545 1.00 79.12 89 SER A C 1
ATOM 713 O O . SER A 1 89 ? -6.149 5.897 -2.528 1.00 79.12 89 SER A O 1
ATOM 715 N N . GLN A 1 90 ? -6.814 5.047 -4.500 1.00 74.19 90 GLN A N 1
ATOM 716 C CA . GLN A 1 90 ? -8.229 5.399 -4.362 1.00 74.19 90 GLN A CA 1
ATOM 717 C C . GLN A 1 90 ? -9.084 4.238 -3.852 1.00 74.19 90 GLN A C 1
ATOM 719 O O . GLN A 1 90 ? -10.221 4.481 -3.455 1.00 74.19 90 GLN A O 1
ATOM 724 N N . ALA A 1 91 ? -8.554 3.010 -3.847 1.00 76.75 91 ALA A N 1
ATOM 725 C CA . ALA A 1 91 ? -9.286 1.837 -3.398 1.00 76.75 91 ALA A CA 1
ATOM 726 C C . ALA A 1 91 ? -9.429 1.851 -1.869 1.00 76.75 91 ALA A C 1
ATOM 728 O O . ALA A 1 91 ? -8.452 1.747 -1.123 1.00 76.75 91 ALA A O 1
ATOM 729 N N . GLU A 1 92 ? -10.669 1.977 -1.405 1.00 63.84 92 GLU A N 1
ATOM 730 C CA . GLU A 1 92 ? -11.029 2.128 0.010 1.00 63.84 92 GLU A CA 1
ATOM 731 C C . GLU A 1 92 ? -10.617 0.915 0.854 1.00 63.84 92 GLU A C 1
ATOM 733 O O . GLU A 1 92 ? -10.252 1.048 2.023 1.00 63.84 92 GLU A O 1
ATOM 738 N N . GLU A 1 93 ? -10.591 -0.266 0.237 1.00 66.75 93 GLU A N 1
ATOM 739 C CA . GLU A 1 93 ? -10.162 -1.524 0.849 1.00 66.75 93 GLU A CA 1
ATOM 740 C C . GLU A 1 93 ? -8.675 -1.519 1.241 1.00 66.75 93 GLU A C 1
ATOM 742 O O . GLU A 1 93 ? -8.289 -2.186 2.203 1.00 66.75 93 GLU A O 1
ATOM 747 N N . LEU A 1 94 ? -7.852 -0.723 0.546 1.00 65.12 94 LEU A N 1
ATOM 748 C CA . LEU A 1 94 ? -6.395 -0.67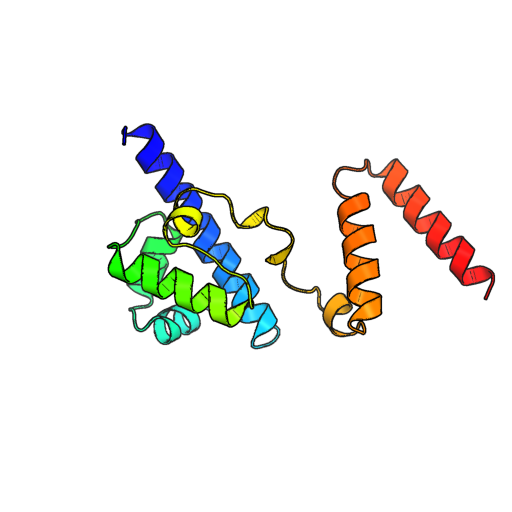1 0.702 1.00 65.12 94 LEU A CA 1
ATOM 749 C C . LEU A 1 94 ? -5.920 0.456 1.629 1.00 65.12 94 LEU A C 1
ATOM 751 O O . LEU A 1 94 ? -4.713 0.587 1.870 1.00 65.12 94 LEU A O 1
ATOM 755 N N . LEU A 1 95 ? -6.838 1.278 2.153 1.00 61.25 95 LEU A N 1
ATOM 756 C CA . LEU A 1 95 ? -6.490 2.330 3.101 1.00 61.25 95 LEU A CA 1
ATOM 757 C C . LEU A 1 95 ? -5.999 1.696 4.413 1.00 61.25 95 LEU A C 1
ATOM 759 O O . LEU A 1 95 ? -6.724 0.915 5.042 1.00 61.25 95 LEU A O 1
ATOM 763 N N . PRO A 1 96 ? -4.756 1.995 4.837 1.00 54.69 96 PRO A N 1
ATOM 764 C CA . PRO A 1 96 ? -4.236 1.456 6.076 1.00 54.69 96 PRO A CA 1
ATOM 765 C C . PRO A 1 96 ? -5.062 1.978 7.243 1.00 54.69 96 PRO A C 1
ATOM 767 O O . PRO A 1 96 ? -5.311 3.178 7.336 1.00 54.69 96 PRO A O 1
ATOM 770 N N . LEU A 1 97 ? -5.418 1.064 8.147 1.00 57.66 97 LEU A N 1
ATOM 771 C CA . LEU A 1 97 ? -6.068 1.414 9.401 1.00 57.66 97 LEU A CA 1
ATOM 772 C C . LEU A 1 97 ? -5.215 2.468 10.116 1.00 57.66 97 LEU A C 1
ATOM 774 O O . LEU A 1 97 ? -4.040 2.219 10.413 1.00 57.66 97 LEU A O 1
ATOM 778 N N . SER A 1 98 ? -5.803 3.630 10.382 1.00 59.31 98 SER A N 1
ATOM 779 C CA . SER A 1 98 ? -5.262 4.597 11.330 1.00 59.31 98 SER A CA 1
ATOM 780 C C . SER A 1 98 ? -4.961 3.898 12.662 1.00 59.31 98 SER A C 1
ATOM 782 O O . SER A 1 98 ? -5.536 2.859 12.993 1.00 59.31 98 SER A O 1
ATOM 784 N N . GLU A 1 99 ? -4.042 4.449 13.453 1.00 55.19 99 GLU A N 1
ATOM 785 C CA . GLU A 1 99 ? -3.722 3.898 14.777 1.00 55.19 99 GLU A CA 1
ATOM 786 C C . GLU A 1 99 ? -4.984 3.767 1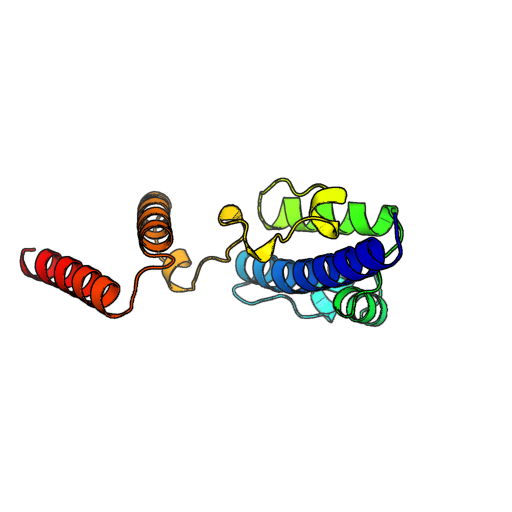5.652 1.00 55.19 99 GLU A C 1
ATOM 788 O O . GLU A 1 99 ? -5.147 2.785 16.370 1.00 55.19 99 GLU A O 1
ATOM 793 N N . PHE A 1 100 ? -5.937 4.685 15.460 1.00 62.00 100 PHE A N 1
ATOM 794 C CA . PHE A 1 100 ? -7.290 4.625 16.001 1.00 62.00 100 PHE A CA 1
ATOM 795 C C . PHE A 1 100 ? -8.100 3.425 15.479 1.00 62.00 100 PHE A C 1
ATOM 797 O O . PHE A 1 100 ? -8.655 2.667 16.261 1.00 62.00 100 PHE A O 1
ATOM 804 N N . GLU A 1 101 ? -8.137 3.169 14.173 1.00 63.38 101 GLU A N 1
ATOM 805 C CA . GLU A 1 101 ? -8.865 2.018 13.615 1.00 63.38 101 GLU A CA 1
ATOM 806 C C . GLU A 1 101 ? -8.329 0.649 14.058 1.00 63.38 101 GLU A C 1
ATOM 808 O O . GLU A 1 101 ? -9.057 -0.353 14.005 1.00 63.38 101 GLU A O 1
ATOM 813 N N . ARG A 1 102 ? -7.064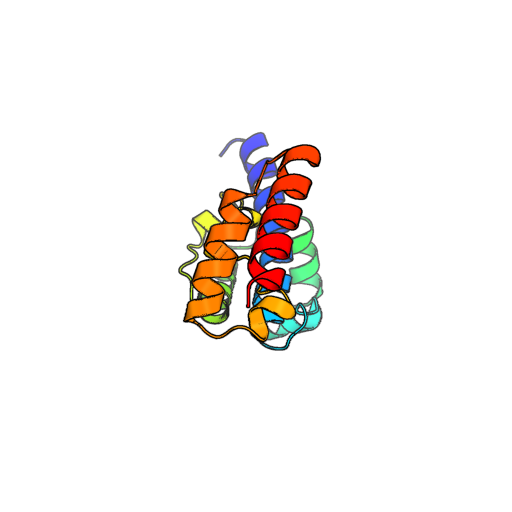 0.585 14.491 1.00 66.25 102 ARG A N 1
ATOM 814 C CA . ARG A 1 102 ? -6.485 -0.632 15.073 1.00 66.25 102 ARG A CA 1
ATOM 815 C C . ARG A 1 102 ? -6.981 -0.909 16.488 1.00 66.25 102 ARG A C 1
ATOM 817 O O . ARG A 1 102 ? -7.007 -2.076 16.867 1.00 66.25 102 ARG A O 1
ATOM 824 N N . THR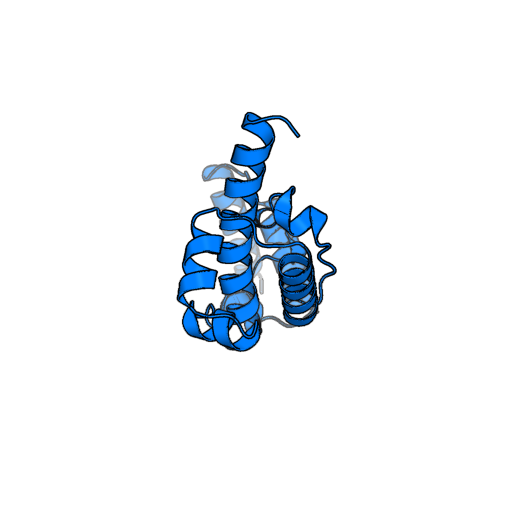 A 1 103 ? -7.386 0.113 17.245 1.00 71.75 103 THR A N 1
ATOM 825 C CA . THR A 1 103 ? -7.974 -0.070 18.585 1.00 71.75 103 THR A CA 1
ATOM 826 C C . THR A 1 103 ? -9.458 -0.436 18.528 1.00 71.75 103 THR A C 1
ATOM 828 O O . THR A 1 103 ? -10.010 -0.917 19.516 1.00 71.75 103 THR A O 1
ATOM 831 N N . LEU A 1 104 ? -10.107 -0.263 17.370 1.00 73.06 104 LEU A N 1
ATOM 832 C CA . LEU A 1 104 ? -11.511 -0.614 17.164 1.00 73.06 104 LEU A CA 1
ATOM 833 C C . LEU A 1 104 ? -11.714 -2.124 16.978 1.00 73.06 104 LEU A C 1
ATOM 835 O O . LEU A 1 104 ? -10.961 -2.790 16.258 1.00 73.06 104 LEU A O 1
ATOM 839 N N . SER A 1 105 ? -12.809 -2.639 17.550 1.00 79.06 105 SER A N 1
ATOM 840 C CA . SER A 1 105 ? -13.330 -3.973 17.230 1.00 79.06 105 SER A CA 1
ATOM 841 C C . SER A 1 105 ? -13.714 -4.087 15.743 1.00 79.06 105 SER A C 1
ATOM 843 O O . SER A 1 105 ? -13.964 -3.062 15.097 1.00 79.06 105 SER A O 1
ATOM 845 N N . PRO A 1 106 ? -13.794 -5.306 15.171 1.00 70.12 106 PRO A N 1
ATOM 846 C CA . PRO A 1 106 ? -14.196 -5.505 13.776 1.00 70.12 106 PRO A CA 1
ATOM 847 C C . PRO A 1 106 ? -15.527 -4.830 13.404 1.00 70.12 106 PRO A C 1
ATOM 849 O O . PRO A 1 106 ? -15.628 -4.218 12.340 1.00 70.12 106 PRO A O 1
ATOM 852 N N . GLU A 1 107 ? -16.528 -4.876 14.284 1.00 76.38 107 GLU A N 1
ATOM 853 C CA . GLU A 1 107 ? -17.832 -4.226 14.103 1.00 76.38 107 GLU A CA 1
ATOM 854 C C . GLU A 1 107 ? -17.698 -2.699 14.106 1.00 76.38 107 GLU A C 1
ATOM 856 O O . GLU A 1 107 ? -18.167 -2.025 13.187 1.00 76.38 107 GLU A O 1
ATOM 861 N N . SER A 1 108 ? -16.987 -2.150 15.096 1.00 76.06 108 SER A N 1
ATOM 862 C CA . SER A 1 108 ? -16.752 -0.705 15.223 1.00 76.06 108 SER A CA 1
ATOM 863 C C . SER A 1 108 ? -15.965 -0.149 14.036 1.00 76.06 108 SER A C 1
ATOM 865 O O . SER A 1 108 ? -16.205 0.971 13.588 1.00 76.06 108 SER A O 1
ATOM 867 N N . ARG A 1 109 ? -15.055 -0.949 13.476 1.00 73.81 109 ARG A N 1
ATOM 868 C CA . ARG A 1 109 ? -14.264 -0.590 12.298 1.00 73.81 109 ARG A CA 1
ATOM 869 C C . ARG A 1 109 ? -15.120 -0.459 11.040 1.00 73.81 109 ARG A C 1
ATOM 871 O O . ARG A 1 109 ? -14.886 0.453 10.252 1.00 73.81 109 ARG A O 1
ATOM 878 N N . LYS A 1 110 ? -16.124 -1.324 10.851 1.00 74.00 110 LYS A N 1
ATOM 879 C CA . LYS A 1 110 ? -17.077 -1.198 9.731 1.00 74.00 110 LYS A CA 1
ATOM 880 C C . LYS A 1 110 ? -17.860 0.112 9.818 1.00 74.00 110 LYS A C 1
ATOM 882 O O . LYS A 1 110 ? -17.986 0.813 8.818 1.00 74.00 110 LYS A O 1
ATOM 887 N N . ILE A 1 111 ? -18.322 0.464 11.019 1.00 79.69 111 ILE A N 1
ATOM 888 C CA . ILE A 1 111 ? -19.051 1.714 11.276 1.00 79.69 111 ILE A CA 1
ATOM 889 C C . ILE A 1 111 ? -18.147 2.925 11.021 1.00 79.69 111 ILE A C 1
ATOM 891 O O . ILE A 1 111 ? -18.543 3.847 10.311 1.00 79.69 111 ILE A O 1
ATOM 895 N N . TYR A 1 112 ? -16.915 2.900 11.540 1.00 78.44 112 TYR A N 1
ATOM 896 C CA . TYR A 1 112 ? -15.937 3.964 11.320 1.00 78.44 112 TYR A CA 1
ATOM 897 C C . TYR A 1 112 ? -15.658 4.188 9.832 1.00 78.44 112 TYR A C 1
ATOM 899 O O . TYR A 1 112 ? -15.717 5.323 9.367 1.00 78.44 112 TYR A O 1
ATOM 907 N N . ARG A 1 113 ? -15.412 3.114 9.072 1.00 70.75 113 ARG A N 1
ATOM 908 C CA . ARG A 1 113 ? -15.188 3.206 7.624 1.00 70.75 113 ARG A CA 1
ATOM 909 C C . ARG A 1 113 ? -16.400 3.788 6.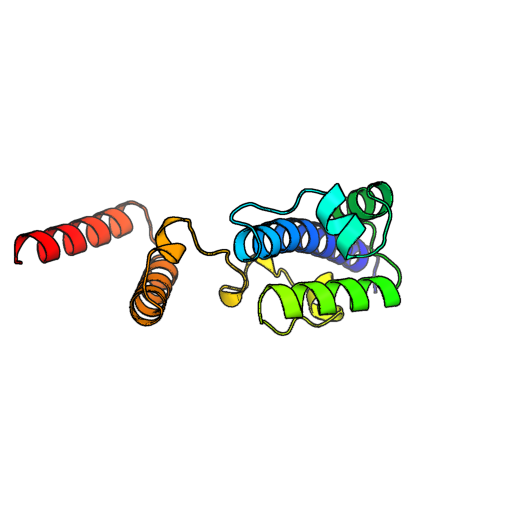911 1.00 70.75 113 ARG A C 1
ATOM 911 O O . ARG A 1 113 ? -16.244 4.728 6.146 1.00 70.75 113 ARG A O 1
ATOM 918 N N . SER A 1 114 ? -17.603 3.297 7.209 1.00 75.56 114 SER A N 1
ATOM 919 C CA . SER A 1 114 ? -18.835 3.838 6.622 1.00 75.56 114 SER A CA 1
ATOM 920 C C . SER A 1 114 ? -18.976 5.341 6.875 1.00 75.56 114 SER A C 1
ATOM 922 O O . SER A 1 114 ? -19.326 6.082 5.959 1.00 75.56 114 SER A O 1
ATOM 924 N N . LEU A 1 115 ? -18.681 5.801 8.094 1.00 81.88 115 LEU A N 1
ATOM 925 C CA . LEU A 1 115 ? -18.726 7.218 8.450 1.00 81.88 115 LEU A CA 1
ATOM 926 C C . LEU A 1 115 ? -17.654 8.021 7.703 1.00 81.88 115 LEU A C 1
ATOM 928 O O . LEU A 1 115 ? -17.973 9.039 7.101 1.00 81.88 115 LEU A O 1
ATOM 932 N N . PHE A 1 116 ? -16.406 7.550 7.708 1.00 76.75 116 PHE A N 1
ATOM 933 C CA . PHE A 1 116 ? -15.276 8.207 7.046 1.00 76.75 116 PHE A CA 1
ATOM 934 C C . PHE A 1 116 ? -15.487 8.356 5.534 1.00 76.75 116 PHE A C 1
ATOM 936 O O . PHE A 1 116 ? -15.167 9.387 4.950 1.00 76.75 116 PHE A O 1
ATOM 943 N N . LEU A 1 117 ? -16.054 7.333 4.893 1.00 69.44 117 LEU A N 1
ATOM 944 C CA . LEU A 1 117 ? -16.383 7.369 3.471 1.00 69.44 117 LEU A CA 1
ATOM 945 C C . LEU A 1 117 ? -17.536 8.326 3.181 1.00 69.44 117 LEU A C 1
ATOM 947 O O . LEU A 1 117 ? -17.464 9.100 2.232 1.00 69.44 117 LEU A O 1
ATOM 951 N N . SER A 1 118 ? -18.561 8.328 4.033 1.00 76.44 118 SER A N 1
ATOM 952 C CA . SER A 1 118 ? -19.715 9.222 3.881 1.00 76.44 118 SER A CA 1
ATOM 953 C C . SER A 1 118 ? -19.339 10.695 4.029 1.00 76.44 118 SER A C 1
ATOM 955 O O . SER A 1 118 ? -20.015 11.554 3.476 1.00 76.44 118 SER A O 1
ATOM 957 N N . THR A 1 119 ? -18.268 10.998 4.763 1.00 79.69 119 THR A N 1
ATOM 958 C CA . THR A 1 119 ? -17.778 12.367 4.958 1.00 79.69 119 THR A CA 1
ATOM 959 C C . THR A 1 119 ? -16.717 12.785 3.939 1.00 79.69 119 THR A C 1
ATOM 961 O O . THR A 1 119 ? -16.292 13.944 3.914 1.00 79.69 119 THR A O 1
ATOM 964 N N . ARG A 1 120 ? -16.295 11.872 3.055 1.00 70.25 120 ARG A N 1
ATOM 965 C CA . ARG A 1 120 ? -15.295 12.142 2.021 1.00 70.25 120 ARG A CA 1
ATOM 966 C C . ARG A 1 120 ? -15.853 13.134 0.997 1.00 70.25 120 ARG A C 1
ATOM 968 O O . ARG A 1 120 ? -16.821 12.850 0.304 1.00 70.25 120 ARG A O 1
ATOM 975 N N . GLY A 1 121 ? -15.200 14.289 0.873 1.00 72.81 121 GLY A N 1
ATOM 976 C CA . GLY A 1 121 ? -15.614 15.349 -0.054 1.00 72.81 121 GLY A CA 1
ATOM 977 C C . GLY A 1 121 ? -16.632 16.336 0.521 1.00 72.81 121 GLY A C 1
ATOM 978 O O . GLY A 1 121 ? -17.083 17.212 -0.208 1.00 72.81 121 GLY A O 1
ATOM 979 N N . MET A 1 122 ? -16.971 16.227 1.810 1.00 86.81 122 MET A N 1
ATOM 980 C CA . MET A 1 122 ? -17.726 17.268 2.503 1.00 86.81 122 MET A CA 1
ATOM 981 C C . MET A 1 122 ? -16.865 18.513 2.735 1.00 86.81 122 MET A C 1
ATOM 983 O O . MET A 1 122 ? -15.672 18.419 3.035 1.00 86.81 122 MET A O 1
ATOM 987 N N . GLU A 1 123 ? -17.498 19.679 2.641 1.00 88.44 123 GLU A N 1
ATOM 988 C CA . GLU A 1 123 ? -16.892 20.953 3.013 1.00 88.44 123 GLU A CA 1
ATOM 989 C C . GLU A 1 123 ? -16.631 21.013 4.520 1.00 88.44 123 GLU A C 1
ATOM 991 O O . GLU A 1 123 ? -17.324 20.383 5.326 1.00 88.44 123 GLU A O 1
ATOM 996 N N . LYS A 1 124 ? -15.650 21.828 4.926 1.00 86.81 124 LYS A N 1
ATOM 997 C CA . LYS A 1 124 ? -15.264 21.967 6.341 1.00 86.81 124 LYS A CA 1
ATOM 998 C C . LYS A 1 124 ? -16.465 22.277 7.246 1.00 86.81 124 LYS A C 1
ATOM 1000 O O . LYS A 1 124 ? -16.579 21.702 8.322 1.00 86.81 124 LYS A O 1
ATOM 1005 N N . VAL A 1 125 ? -17.366 23.145 6.785 1.00 91.88 125 VAL A N 1
ATOM 1006 C CA . VAL A 1 125 ? -18.569 23.561 7.524 1.00 91.88 125 VAL A CA 1
ATOM 1007 C C . VAL A 1 125 ? -19.508 22.381 7.796 1.00 91.88 125 VAL A C 1
ATOM 1009 O O . VAL A 1 125 ? -20.137 22.319 8.849 1.00 91.88 125 VAL A O 1
ATOM 1012 N N . ASP A 1 126 ? -19.610 21.427 6.873 1.00 90.19 126 ASP A N 1
ATOM 1013 C CA . ASP A 1 126 ? -20.473 20.258 7.049 1.00 90.19 126 ASP A CA 1
ATOM 1014 C C . ASP A 1 126 ? -19.800 19.184 7.906 1.00 90.19 126 ASP A C 1
ATOM 1016 O O . ASP A 1 126 ? -20.462 18.547 8.726 1.00 90.19 126 ASP A O 1
ATOM 1020 N N . LEU A 1 127 ? -18.474 19.053 7.813 1.00 88.81 127 LEU A N 1
ATOM 1021 C CA . LEU A 1 127 ? -17.694 18.217 8.728 1.00 88.81 127 LEU A CA 1
ATOM 1022 C C . LEU A 1 127 ? -17.804 18.697 10.183 1.00 88.81 127 LEU A C 1
ATOM 1024 O O . LEU A 1 127 ? -17.951 17.869 11.080 1.00 88.81 127 LEU A O 1
ATOM 1028 N N . GLU A 1 128 ? -17.779 20.012 10.423 1.00 90.38 128 GLU A N 1
ATOM 1029 C CA . GLU A 1 128 ? -17.984 20.599 11.757 1.00 90.38 128 GLU A CA 1
ATOM 1030 C C . GLU A 1 128 ? -19.357 20.207 12.331 1.00 90.38 128 GLU A C 1
ATOM 1032 O O . GLU A 1 128 ? -19.430 19.731 13.463 1.00 90.38 128 GLU A O 1
ATOM 1037 N N . LYS A 1 129 ? -20.426 20.247 11.523 1.00 91.88 129 LYS A N 1
ATOM 1038 C CA . LYS A 1 129 ? -21.765 19.790 11.950 1.00 91.88 129 LYS A CA 1
ATOM 1039 C C . LYS A 1 129 ? -21.802 18.301 12.302 1.00 91.88 129 LYS A C 1
ATOM 1041 O O . LYS A 1 129 ? -22.485 17.910 13.248 1.00 91.88 129 LYS A O 1
ATOM 1046 N N . VAL A 1 130 ? -21.091 17.457 11.549 1.00 89.44 130 VAL A N 1
ATOM 1047 C CA . VAL A 1 130 ? -20.990 16.017 11.849 1.00 89.44 130 VAL A CA 1
ATOM 1048 C C . VAL A 1 130 ? -20.276 15.798 13.186 1.00 89.44 130 VAL A C 1
ATOM 1050 O O . VAL A 1 130 ? -20.726 14.979 13.989 1.00 89.44 130 VAL A O 1
ATOM 1053 N N . ILE A 1 131 ? -19.200 16.546 13.454 1.00 88.06 131 ILE A N 1
ATOM 1054 C CA . ILE A 1 131 ? -18.483 16.500 14.737 1.00 88.06 131 ILE A CA 1
ATOM 1055 C C . ILE A 1 131 ? -19.410 16.928 15.879 1.00 88.06 131 ILE A C 1
ATOM 1057 O O . ILE A 1 131 ? -19.528 16.195 16.863 1.00 88.06 131 ILE A O 1
ATOM 1061 N N . ASP A 1 132 ? -20.110 18.052 15.729 1.00 91.94 132 ASP A N 1
ATOM 1062 C CA . ASP A 1 132 ? -21.042 18.568 16.736 1.00 91.94 132 ASP A CA 1
ATOM 1063 C C . ASP A 1 132 ? -22.160 17.568 17.042 1.00 91.94 132 ASP A C 1
ATOM 1065 O O . ASP A 1 132 ? -22.485 17.327 18.206 1.00 91.94 132 ASP A O 1
ATOM 1069 N N . PHE A 1 133 ? -22.706 16.913 16.015 1.00 90.75 133 PHE A N 1
ATOM 1070 C CA . PHE A 1 133 ? -23.723 15.878 16.187 1.00 90.75 133 PHE A CA 1
ATOM 1071 C C . PHE A 1 133 ? -23.198 14.672 16.981 1.00 90.75 133 PHE A C 1
ATOM 1073 O O . PHE A 1 133 ? -23.868 14.190 17.897 1.00 90.75 133 PHE A O 1
ATOM 1080 N N . ILE A 1 134 ? -21.982 14.201 16.688 1.00 89.19 134 ILE A N 1
ATOM 1081 C CA . ILE A 1 134 ? -21.349 13.104 17.439 1.00 89.19 134 ILE A CA 1
ATOM 1082 C C . ILE A 1 134 ? -21.102 13.516 18.897 1.00 89.19 134 ILE A C 1
ATOM 1084 O O . ILE A 1 134 ? -21.348 12.724 19.811 1.00 89.19 134 ILE A O 1
ATOM 1088 N N . MET A 1 135 ? -20.637 14.746 19.132 1.00 87.06 135 MET A N 1
ATOM 1089 C CA . MET A 1 135 ? -20.416 15.287 20.478 1.00 87.06 135 MET A CA 1
ATOM 1090 C C . MET A 1 135 ? -21.727 15.416 21.262 1.00 87.06 135 MET A C 1
ATOM 1092 O O . MET A 1 135 ? -21.770 15.054 22.437 1.00 87.06 135 MET A O 1
ATOM 1096 N N . PHE A 1 136 ? -22.807 15.845 20.605 1.00 90.94 136 PHE A N 1
ATOM 1097 C CA . PHE A 1 136 ? -24.152 15.885 21.180 1.00 90.94 136 PHE A CA 1
ATOM 1098 C C . PHE A 1 136 ? -24.663 14.495 21.570 1.00 90.94 136 PHE A C 1
ATOM 1100 O O . PHE A 1 136 ? -25.246 14.328 22.637 1.00 90.94 136 PHE A O 1
ATOM 1107 N N . LEU A 1 137 ? -24.443 13.469 20.745 1.00 90.31 137 LEU A N 1
ATOM 1108 C CA . LEU A 1 137 ? -24.838 12.106 21.110 1.00 90.31 137 LEU A CA 1
ATOM 1109 C C . LEU A 1 137 ? -24.061 11.591 22.328 1.00 90.31 137 LEU A C 1
ATOM 1111 O O . LEU A 1 137 ? -24.648 10.931 23.183 1.00 90.31 137 LEU A O 1
ATOM 1115 N N . LYS A 1 138 ? -22.767 11.920 22.439 1.00 83.75 138 LYS A N 1
ATOM 1116 C CA . LYS A 1 138 ? -21.927 11.519 23.579 1.00 83.75 138 LYS A CA 1
ATOM 1117 C C . LYS A 1 138 ? -22.337 12.156 24.904 1.00 83.75 138 LYS A C 1
ATOM 1119 O O . LYS A 1 138 ? -22.103 11.543 25.933 1.00 83.75 138 LYS A O 1
ATOM 1124 N N . SER A 1 139 ? -22.923 13.352 24.901 1.00 84.19 139 SER A N 1
ATOM 1125 C CA . SER A 1 139 ? -23.361 14.019 26.136 1.00 84.19 139 SER A CA 1
ATOM 1126 C C . SER A 1 139 ? -24.698 13.503 26.682 1.00 84.19 139 SER A C 1
ATOM 1128 O O . SER A 1 139 ? -25.112 13.913 27.764 1.00 84.19 139 SER A O 1
ATOM 1130 N N . ARG A 1 140 ? -25.389 12.625 25.940 1.00 76.88 140 ARG A N 1
ATOM 1131 C CA . ARG A 1 140 ? -26.676 12.022 26.331 1.00 76.88 140 ARG A CA 1
ATOM 1132 C C . ARG A 1 140 ? -26.546 10.652 27.002 1.00 76.88 140 ARG A C 1
ATOM 1134 O O . ARG A 1 140 ? -27.573 10.096 27.391 1.00 76.88 140 ARG A O 1
ATOM 1141 N N . VAL A 1 141 ? -25.331 10.112 27.080 1.00 54.69 141 VAL A N 1
ATOM 1142 C CA . VAL A 1 141 ? -24.983 8.826 27.709 1.00 54.69 141 VAL A CA 1
ATOM 1143 C C . VAL A 1 141 ? -24.226 9.112 28.995 1.00 54.69 141 VAL A C 1
ATOM 1145 O O . VAL A 1 141 ? -24.527 8.432 29.997 1.00 54.69 141 VAL A O 1
#

pLDDT: mean 86.8, std 11.55, range [54.69, 98.06]

Secondary structure (DSSP, 8-state):
--HHHHHHHHHHHHHHHHHHHHHHHHHHHSSPPPHHHHHHHTTS-HHHHHHHHTT----HHHHHHHHHHHHHHHTS---TTHHHHS-GGG-GGGSPPPHHHHHS-HHHHHHHHHHHHHTTT--HHHHHHHHHHHHHHHTT-